Protein AF-A0A2M7X756-F1 (afdb_monomer_lite)

Radius of gyration: 15.38 Å; chains: 1; bounding box: 40×16×42 Å

Secondary structure (DSSP, 8-state):
---HHHHHHHHHHHHHHHHHHT-SBHHHHHHHHHHHHHHHHHHHHTT-SHHHHHHHHHHHHHHHHHHHHHHHHHHHHHHHHS--B-----TTSHHHHHHHHHHHH-

Foldseek 3Di:
DQDPQLVVLVVQLVVLVVQLVVDFFLVSNLVSLLSNQVSVLSNLCRPPDPVSVVVSVVSSVLLVVLSVLLVQLQVVCCVVPVGGGDDDDDPPDPSSVSNVSSVVSD

Structure (mmCIF, N/CA/C/O backbone):
data_AF-A0A2M7X756-F1
#
_entry.id   AF-A0A2M7X756-F1
#
loop_
_atom_site.group_PDB
_atom_site.id
_atom_site.type_symbol
_atom_site.label_atom_id
_atom_site.label_alt_id
_atom_site.label_comp_id
_atom_site.label_asym_id
_atom_site.label_entity_id
_atom_site.label_seq_id
_atom_site.pdbx_PDB_ins_code
_atom_site.Cartn_x
_atom_site.Cartn_y
_atom_site.Cartn_z
_atom_site.occupancy
_atom_site.B_iso_or_equiv
_atom_site.auth_seq_id
_atom_site.auth_comp_id
_atom_site.auth_asym_id
_atom_site.auth_atom_id
_atom_site.pdbx_PDB_model_num
ATOM 1 N N . GLN A 1 1 ? 20.955 -4.416 -17.915 1.00 62.94 1 GLN A N 1
ATOM 2 C CA . GLN A 1 1 ? 21.429 -4.096 -16.550 1.00 62.94 1 GLN A CA 1
ATOM 3 C C . GLN A 1 1 ? 20.399 -3.175 -15.925 1.00 62.94 1 GLN A C 1
ATOM 5 O O . GLN A 1 1 ? 19.953 -2.279 -16.634 1.00 62.94 1 GLN A O 1
ATOM 10 N N . ALA A 1 2 ? 20.000 -3.420 -14.674 1.00 77.81 2 ALA A N 1
ATOM 11 C CA . ALA A 1 2 ? 19.020 -2.578 -13.991 1.00 77.81 2 ALA A CA 1
ATOM 12 C C . ALA A 1 2 ? 19.545 -1.142 -13.847 1.00 77.81 2 ALA A C 1
ATOM 14 O O . ALA A 1 2 ? 20.737 -0.932 -13.592 1.00 77.81 2 ALA A O 1
ATOM 15 N N . SER A 1 3 ? 18.674 -0.154 -14.041 1.00 91.94 3 SER A N 1
ATOM 16 C CA . SER A 1 3 ? 19.069 1.253 -13.895 1.00 91.94 3 SER A CA 1
ATOM 17 C C . SER A 1 3 ? 19.251 1.627 -12.417 1.00 91.94 3 SER A C 1
ATOM 19 O O . SER A 1 3 ? 18.682 0.994 -11.530 1.00 91.94 3 SER A O 1
ATOM 21 N N . ARG A 1 4 ? 20.013 2.691 -12.117 1.00 94.00 4 ARG A N 1
ATOM 22 C CA . ARG A 1 4 ? 20.136 3.190 -10.728 1.00 94.00 4 ARG A CA 1
ATOM 23 C C . ARG A 1 4 ? 18.774 3.550 -10.130 1.00 94.00 4 ARG A C 1
ATOM 25 O O . ARG A 1 4 ? 18.540 3.286 -8.961 1.00 94.00 4 ARG A O 1
ATOM 32 N N . PHE A 1 5 ? 17.887 4.115 -10.950 1.00 94.12 5 PHE A N 1
ATOM 33 C CA . PHE A 1 5 ? 16.526 4.458 -10.553 1.00 94.12 5 PHE A CA 1
ATOM 34 C C . PHE A 1 5 ? 15.707 3.214 -10.187 1.00 94.12 5 PHE A C 1
ATOM 36 O O . PHE A 1 5 ? 15.105 3.172 -9.120 1.00 94.12 5 PHE A O 1
ATOM 43 N N . GLU A 1 6 ? 15.748 2.187 -11.039 1.00 95.94 6 GLU A N 1
ATOM 44 C CA . GLU A 1 6 ? 15.090 0.897 -10.800 1.00 95.94 6 GLU A CA 1
ATOM 45 C C . GLU A 1 6 ? 15.572 0.256 -9.497 1.00 95.94 6 GLU A C 1
ATOM 47 O O . GLU A 1 6 ? 14.760 -0.180 -8.687 1.00 95.94 6 GLU A O 1
ATOM 52 N N . LEU A 1 7 ? 16.886 0.265 -9.254 1.00 97.19 7 LEU A N 1
ATOM 53 C CA . LEU A 1 7 ? 17.469 -0.310 -8.045 1.00 97.19 7 LEU A CA 1
ATOM 54 C C . LEU A 1 7 ? 17.071 0.470 -6.781 1.00 97.19 7 LEU A C 1
ATOM 56 O O . LEU A 1 7 ? 16.722 -0.136 -5.771 1.00 97.19 7 LEU A O 1
ATOM 60 N N . SER A 1 8 ? 17.084 1.807 -6.829 1.00 97.62 8 SER A N 1
ATOM 61 C CA . SER A 1 8 ? 16.612 2.641 -5.716 1.00 97.62 8 SER A CA 1
ATOM 62 C C . SER A 1 8 ? 15.129 2.411 -5.417 1.00 97.62 8 SER A C 1
ATOM 64 O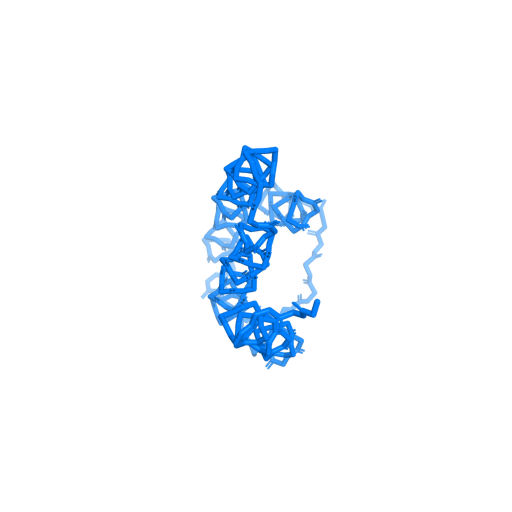 O . SER A 1 8 ? 14.767 2.272 -4.250 1.00 97.62 8 SER A O 1
ATOM 66 N N . ALA A 1 9 ? 14.283 2.319 -6.449 1.00 97.75 9 ALA A N 1
ATOM 67 C CA . ALA A 1 9 ? 12.865 2.008 -6.290 1.00 97.75 9 ALA A CA 1
ATOM 68 C C . ALA A 1 9 ? 12.657 0.596 -5.719 1.00 97.75 9 ALA A C 1
ATOM 70 O O . ALA A 1 9 ? 11.848 0.422 -4.815 1.00 97.75 9 ALA A O 1
ATOM 71 N N . ALA A 1 10 ? 13.433 -0.395 -6.165 1.00 98.06 10 ALA A N 1
ATOM 72 C CA . ALA A 1 10 ? 13.362 -1.759 -5.646 1.00 98.06 10 ALA A CA 1
ATOM 73 C C . ALA A 1 10 ? 13.751 -1.848 -4.160 1.00 98.06 10 ALA A C 1
ATOM 75 O O . ALA A 1 10 ? 13.087 -2.546 -3.393 1.00 98.06 10 ALA A O 1
ATOM 76 N N . TYR A 1 11 ? 14.782 -1.117 -3.722 1.00 98.38 11 TYR A N 1
ATOM 77 C CA . TYR A 1 11 ? 15.130 -1.054 -2.299 1.00 98.38 11 TYR A CA 1
ATOM 78 C C . TYR A 1 11 ? 14.060 -0.353 -1.466 1.00 98.38 11 TYR A C 1
ATOM 80 O O . TYR A 1 11 ? 13.752 -0.816 -0.371 1.00 98.38 11 TYR A O 1
ATOM 88 N N . ALA A 1 12 ? 13.474 0.731 -1.979 1.00 98.56 12 ALA A N 1
ATOM 89 C CA . ALA A 1 12 ? 12.387 1.421 -1.297 1.00 98.56 12 ALA A CA 1
ATOM 90 C C . ALA A 1 12 ? 11.135 0.532 -1.189 1.00 98.56 12 ALA A C 1
ATOM 92 O O . ALA A 1 12 ? 10.571 0.417 -0.106 1.00 98.56 12 ALA A O 1
ATOM 93 N N . TYR A 1 13 ? 10.780 -0.188 -2.259 1.00 98.38 13 TYR A N 1
ATOM 94 C CA . TYR A 1 13 ? 9.733 -1.214 -2.255 1.00 98.38 13 TYR A CA 1
ATOM 95 C C . TYR A 1 13 ? 9.977 -2.270 -1.169 1.00 98.38 13 TYR A C 1
ATOM 97 O O . TYR A 1 13 ? 9.098 -2.527 -0.349 1.00 98.38 13 TYR A O 1
ATOM 105 N N . ALA A 1 14 ? 11.184 -2.845 -1.120 1.00 98.50 14 ALA A N 1
ATOM 106 C CA . ALA A 1 14 ? 11.533 -3.858 -0.128 1.00 98.50 14 ALA A CA 1
ATOM 107 C C . ALA A 1 14 ? 11.489 -3.310 1.308 1.00 98.50 14 ALA A C 1
ATOM 109 O O . ALA A 1 14 ? 10.973 -3.975 2.204 1.00 98.50 14 ALA A O 1
ATOM 110 N N . ALA A 1 15 ? 11.989 -2.092 1.532 1.00 98.56 15 ALA A N 1
ATOM 111 C CA . ALA A 1 15 ? 11.934 -1.440 2.837 1.00 98.56 15 ALA A CA 1
ATOM 112 C C . ALA A 1 15 ? 10.486 -1.195 3.289 1.00 98.56 15 ALA A C 1
ATOM 114 O O . ALA A 1 15 ? 10.152 -1.474 4.438 1.00 98.56 15 ALA A O 1
ATOM 115 N N . SER A 1 16 ? 9.618 -0.734 2.384 1.00 98.38 16 SER A N 1
ATOM 116 C CA . SER A 1 16 ? 8.191 -0.552 2.655 1.00 98.38 16 SER A CA 1
ATOM 117 C C . SER A 1 16 ? 7.492 -1.876 2.958 1.00 98.38 16 SER A C 1
ATOM 119 O O . SER A 1 16 ? 6.753 -1.947 3.934 1.00 98.38 16 SER A O 1
ATOM 121 N N . ALA A 1 17 ? 7.780 -2.942 2.207 1.00 98.19 17 ALA A N 1
ATOM 122 C CA . ALA A 1 17 ? 7.230 -4.272 2.469 1.00 98.19 17 ALA A CA 1
ATOM 123 C C . ALA A 1 17 ? 7.624 -4.797 3.860 1.00 98.19 17 ALA A C 1
ATOM 125 O O . ALA A 1 17 ? 6.788 -5.310 4.600 1.00 98.19 17 ALA A O 1
ATOM 126 N N . VAL A 1 18 ? 8.889 -4.616 4.256 1.00 98.50 18 VAL A N 1
ATOM 127 C CA . VAL A 1 18 ? 9.339 -4.950 5.614 1.00 98.50 18 VAL A CA 1
ATOM 128 C C . VAL A 1 18 ? 8.609 -4.091 6.649 1.00 98.50 18 VAL A C 1
ATOM 130 O O . VAL A 1 18 ? 8.139 -4.623 7.650 1.00 98.50 18 VAL A O 1
ATOM 133 N N . ALA A 1 19 ? 8.459 -2.788 6.411 1.00 98.44 19 ALA A N 1
ATOM 134 C CA . ALA A 1 19 ? 7.765 -1.891 7.329 1.00 98.44 19 ALA A CA 1
ATOM 135 C C . ALA A 1 19 ? 6.276 -2.250 7.512 1.00 98.44 19 ALA A C 1
ATOM 137 O O . ALA A 1 19 ? 5.783 -2.168 8.633 1.00 98.44 19 ALA A O 1
ATOM 138 N N . VAL A 1 20 ? 5.588 -2.731 6.465 1.00 98.12 20 VAL A N 1
ATOM 139 C CA . VAL A 1 20 ? 4.225 -3.292 6.569 1.00 98.12 20 VAL A CA 1
ATOM 140 C C . VAL A 1 20 ? 4.183 -4.453 7.569 1.00 98.12 20 VAL A C 1
ATOM 142 O O . VAL A 1 20 ? 3.317 -4.472 8.440 1.00 98.12 20 VAL A O 1
ATOM 145 N N . CYS A 1 21 ? 5.135 -5.391 7.501 1.00 97.12 21 CYS A N 1
ATOM 146 C CA . CYS A 1 21 ? 5.191 -6.544 8.410 1.00 97.12 21 CYS A CA 1
ATOM 147 C C . CYS A 1 21 ? 5.397 -6.159 9.884 1.00 97.12 21 CYS A C 1
ATOM 149 O O . CYS A 1 21 ? 5.021 -6.922 10.772 1.00 97.12 21 CYS A O 1
ATOM 151 N N . PHE A 1 22 ? 6.013 -5.003 10.139 1.00 97.50 22 PHE A N 1
ATOM 152 C CA . PHE A 1 22 ? 6.284 -4.485 11.482 1.00 97.50 22 PHE A CA 1
ATOM 153 C C . PHE A 1 22 ? 5.358 -3.330 11.885 1.00 97.50 22 PHE A C 1
ATOM 155 O O . PHE A 1 22 ? 5.585 -2.703 12.921 1.00 97.50 22 PHE A O 1
ATOM 162 N N . ALA A 1 23 ? 4.327 -3.026 11.093 1.00 98.00 23 ALA A N 1
ATOM 163 C CA . ALA A 1 23 ? 3.374 -1.984 11.433 1.00 98.00 23 ALA A CA 1
ATOM 164 C C . ALA A 1 23 ? 2.656 -2.325 12.750 1.00 98.00 23 ALA A C 1
ATOM 166 O O . ALA A 1 23 ? 2.150 -3.431 12.923 1.00 98.00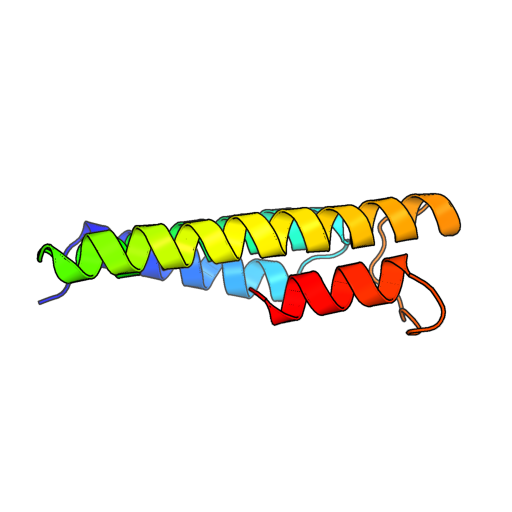 23 ALA A O 1
ATOM 167 N N . GLY A 1 24 ? 2.624 -1.372 13.685 1.00 96.19 24 GLY A N 1
ATOM 168 C CA . GLY A 1 24 ? 1.961 -1.545 14.985 1.00 96.19 24 GLY A CA 1
ATOM 169 C C . GLY A 1 24 ? 0.459 -1.245 14.963 1.00 96.19 24 GLY A C 1
ATOM 170 O O . GLY A 1 24 ? -0.270 -1.651 15.863 1.00 96.19 24 GLY A O 1
ATOM 171 N N . ASP A 1 25 ? -0.007 -0.547 13.930 1.00 98.06 25 ASP A N 1
ATOM 172 C CA . ASP A 1 25 ? -1.383 -0.089 13.779 1.00 98.06 25 ASP A CA 1
ATOM 173 C C . ASP A 1 25 ? -1.785 -0.052 12.292 1.00 98.06 25 ASP A C 1
ATOM 175 O O . ASP A 1 25 ? -0.939 -0.067 11.392 1.00 98.06 25 ASP A O 1
ATOM 179 N N . LEU A 1 26 ? -3.093 -0.013 12.034 1.00 98.19 26 LEU A N 1
ATOM 180 C CA . LEU A 1 26 ? -3.682 -0.044 10.696 1.00 98.19 26 LEU A CA 1
ATOM 181 C C . LEU A 1 26 ? -3.307 1.178 9.843 1.00 98.19 26 LEU A C 1
ATOM 183 O O . LEU A 1 26 ? -3.249 1.058 8.621 1.00 98.19 26 LEU A O 1
ATOM 187 N N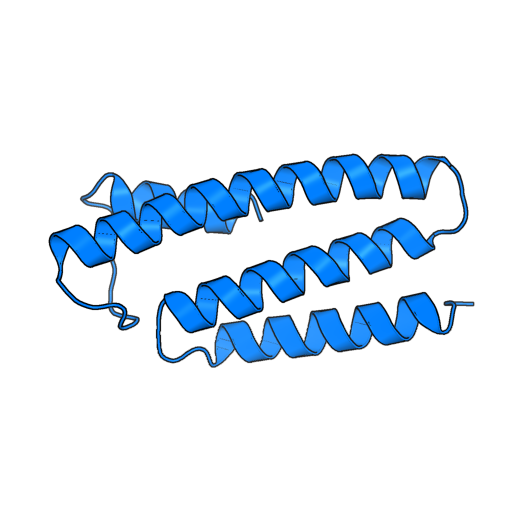 . ILE A 1 27 ? -3.030 2.338 10.449 1.00 98.25 27 ILE A N 1
ATOM 188 C CA . ILE A 1 27 ? -2.632 3.547 9.713 1.00 98.25 27 ILE A CA 1
ATOM 189 C C . ILE A 1 27 ? -1.184 3.422 9.253 1.00 98.25 27 ILE A C 1
ATOM 191 O O . ILE A 1 27 ? -0.897 3.639 8.076 1.00 98.25 27 ILE A O 1
ATOM 195 N N . SER A 1 28 ? -0.282 3.020 10.149 1.00 98.38 28 SER A N 1
ATOM 196 C CA . SER A 1 28 ? 1.108 2.720 9.801 1.00 98.38 28 SER A CA 1
ATOM 197 C C . SER A 1 28 ? 1.180 1.639 8.719 1.00 98.38 28 SER A C 1
ATOM 199 O O . SER A 1 28 ? 1.919 1.795 7.746 1.00 98.38 28 SER A O 1
ATOM 201 N N . LEU A 1 29 ? 0.360 0.586 8.838 1.00 98.50 29 LEU A N 1
ATOM 202 C CA . LEU A 1 29 ? 0.228 -0.461 7.823 1.00 98.50 29 LEU A CA 1
ATOM 203 C C . LEU A 1 29 ? -0.172 0.140 6.478 1.00 98.50 29 LEU A C 1
ATOM 205 O O . LEU A 1 29 ? 0.527 -0.086 5.496 1.00 98.50 29 LEU A O 1
ATOM 209 N N . PHE A 1 30 ? -1.241 0.939 6.439 1.00 98.50 30 PHE A N 1
ATOM 210 C CA . PHE A 1 30 ? -1.723 1.579 5.216 1.00 98.50 30 PHE A CA 1
ATOM 211 C C . PHE A 1 30 ? -0.655 2.445 4.548 1.00 98.50 30 PHE A C 1
ATOM 213 O O . PHE A 1 30 ? -0.418 2.321 3.351 1.00 98.50 30 PHE A O 1
ATOM 220 N N . VAL A 1 31 ? 0.030 3.293 5.317 1.00 98.50 31 VAL A N 1
ATOM 221 C CA . VAL A 1 31 ? 1.062 4.189 4.780 1.00 98.50 31 VAL A CA 1
ATOM 222 C C . VAL A 1 31 ? 2.200 3.396 4.143 1.00 98.50 31 VAL A C 1
ATOM 224 O O . VAL A 1 31 ? 2.601 3.693 3.017 1.00 98.50 31 VAL A O 1
ATOM 227 N N . PHE A 1 32 ? 2.719 2.374 4.827 1.00 98.56 32 PHE A N 1
ATOM 228 C CA . PHE A 1 32 ? 3.781 1.549 4.254 1.00 98.56 32 PHE A CA 1
ATOM 229 C C . PHE A 1 32 ? 3.292 0.699 3.080 1.00 98.56 32 PHE A C 1
ATOM 231 O O . PHE A 1 32 ? 4.062 0.464 2.149 1.00 98.56 32 PHE A O 1
ATOM 238 N N . TRP A 1 33 ? 2.018 0.312 3.071 1.00 98.44 33 TRP A N 1
ATOM 239 C CA . TRP A 1 33 ? 1.398 -0.383 1.949 1.00 98.44 33 TRP A CA 1
ATOM 240 C C . TRP A 1 33 ? 1.338 0.493 0.696 1.00 98.44 33 TRP A C 1
ATOM 242 O O . TRP A 1 33 ? 1.746 0.060 -0.379 1.00 98.44 33 TRP A O 1
ATOM 252 N N . GLU A 1 34 ? 0.909 1.749 0.831 1.00 98.25 34 GLU A N 1
ATOM 253 C CA . GLU A 1 34 ? 0.865 2.706 -0.281 1.00 98.25 34 GLU A CA 1
ATOM 254 C C . GLU A 1 34 ? 2.271 3.047 -0.791 1.00 98.25 34 GLU A C 1
ATOM 256 O O . GLU A 1 34 ? 2.487 3.169 -1.997 1.00 98.25 34 GLU A O 1
ATOM 261 N N . LEU A 1 35 ? 3.263 3.152 0.102 1.00 98.44 35 LEU A N 1
ATOM 262 C CA . LEU A 1 35 ? 4.659 3.320 -0.313 1.00 98.44 35 LEU A CA 1
ATOM 263 C C . LEU A 1 35 ? 5.161 2.102 -1.093 1.00 98.44 35 LEU A C 1
ATOM 265 O O . LEU A 1 35 ? 5.792 2.263 -2.137 1.00 98.44 35 LEU A O 1
ATOM 269 N N . MET A 1 36 ? 4.849 0.893 -0.626 1.00 98.38 36 MET A N 1
ATOM 270 C CA . MET A 1 36 ? 5.170 -0.342 -1.336 1.00 98.38 36 MET A CA 1
ATOM 271 C C . MET A 1 36 ? 4.537 -0.335 -2.739 1.00 98.38 36 MET A C 1
ATOM 273 O O . MET A 1 36 ? 5.258 -0.504 -3.720 1.00 98.38 36 MET A O 1
ATOM 277 N N . ALA A 1 37 ? 3.242 -0.036 -2.855 1.00 98.00 37 ALA A N 1
ATOM 278 C CA . ALA A 1 37 ? 2.524 0.073 -4.129 1.00 98.00 37 ALA A CA 1
ATOM 279 C C . ALA A 1 37 ? 3.105 1.144 -5.077 1.00 98.00 37 ALA A C 1
ATOM 281 O O . ALA A 1 37 ? 3.237 0.940 -6.291 1.00 98.00 37 ALA A O 1
ATOM 282 N N . LEU A 1 38 ? 3.497 2.297 -4.531 1.00 98.06 38 LEU A N 1
ATOM 283 C CA . LEU A 1 38 ? 4.142 3.365 -5.290 1.00 98.06 38 LEU A CA 1
ATOM 284 C C . LEU A 1 38 ? 5.486 2.895 -5.855 1.00 98.06 38 LEU A C 1
ATOM 286 O O . LEU A 1 38 ? 5.751 3.046 -7.050 1.00 98.06 38 LEU A O 1
ATOM 290 N N . PHE A 1 39 ? 6.344 2.318 -5.015 1.00 98.25 39 PHE A N 1
ATOM 291 C CA . PHE A 1 39 ? 7.685 1.927 -5.432 1.00 98.25 39 PHE A CA 1
ATOM 292 C C . PHE A 1 39 ? 7.687 0.710 -6.360 1.00 98.25 39 PHE A C 1
ATOM 294 O O . PHE A 1 39 ? 8.470 0.704 -7.311 1.00 98.25 39 PHE A O 1
ATOM 301 N N . SER A 1 40 ? 6.780 -0.260 -6.189 1.00 97.44 40 SER A N 1
ATOM 302 C CA . SER A 1 40 ? 6.600 -1.334 -7.177 1.00 97.44 40 SER A CA 1
ATOM 303 C C . SER A 1 40 ? 6.164 -0.773 -8.532 1.00 97.44 40 SER A C 1
ATOM 305 O O . SER A 1 40 ? 6.704 -1.168 -9.567 1.00 97.44 40 SER A O 1
ATOM 307 N N . THR A 1 41 ? 5.274 0.225 -8.545 1.00 97.38 41 THR A N 1
ATOM 308 C CA . THR A 1 41 ? 4.860 0.907 -9.781 1.00 97.38 41 THR A CA 1
ATOM 309 C C . THR A 1 41 ? 6.042 1.588 -10.476 1.00 97.38 41 THR A C 1
ATOM 311 O O . THR A 1 41 ? 6.181 1.497 -11.699 1.00 97.38 41 THR A O 1
ATOM 314 N N . LEU A 1 42 ? 6.937 2.228 -9.714 1.00 96.75 42 LEU A N 1
ATOM 315 C CA . LEU A 1 42 ? 8.151 2.848 -10.256 1.00 96.75 42 LEU A CA 1
ATOM 316 C C . LEU A 1 42 ? 9.154 1.821 -10.799 1.00 96.75 42 LEU A C 1
ATOM 318 O O . LEU A 1 42 ? 9.780 2.086 -11.827 1.00 96.75 42 LEU A O 1
ATOM 322 N N . VAL A 1 43 ? 9.273 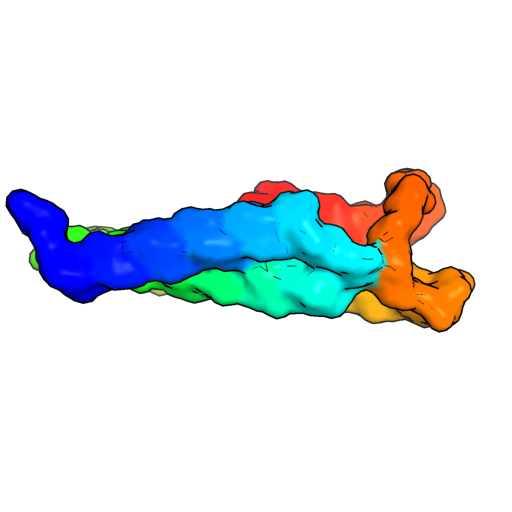0.649 -10.166 1.00 97.06 43 VAL A N 1
ATOM 323 C CA . VAL A 1 43 ? 10.073 -0.471 -10.692 1.00 97.06 43 VAL A CA 1
ATOM 324 C C . VAL A 1 43 ? 9.525 -0.916 -12.049 1.00 97.06 43 VAL A C 1
ATOM 326 O O . VAL A 1 43 ? 10.285 -0.991 -13.014 1.00 97.06 43 VAL A O 1
ATOM 329 N N . VAL A 1 44 ? 8.208 -1.121 -12.176 1.00 96.31 44 VAL A N 1
ATOM 330 C CA . VAL A 1 44 ? 7.583 -1.484 -13.464 1.00 96.31 44 VAL A CA 1
ATOM 331 C C . VAL A 1 44 ? 7.816 -0.392 -14.514 1.00 96.31 44 VAL A C 1
ATOM 333 O O . VAL A 1 44 ? 8.160 -0.687 -15.660 1.00 96.31 44 VAL A O 1
ATOM 336 N N . ALA A 1 45 ? 7.691 0.883 -14.133 1.00 95.25 45 ALA A N 1
ATOM 337 C CA . ALA A 1 45 ? 7.898 2.014 -15.037 1.00 95.25 45 ALA A CA 1
ATOM 338 C C . ALA A 1 45 ? 9.347 2.128 -15.553 1.00 95.25 45 ALA A C 1
ATOM 340 O O . ALA A 1 45 ? 9.573 2.707 -16.622 1.00 95.25 45 ALA A O 1
ATOM 341 N N . ALA A 1 46 ? 10.321 1.564 -14.832 1.00 95.25 46 ALA A N 1
ATOM 342 C CA . ALA A 1 46 ? 11.738 1.642 -15.170 1.00 95.25 46 ALA A CA 1
ATOM 343 C C . ALA A 1 46 ? 12.155 0.762 -16.365 1.00 95.25 46 ALA A C 1
ATOM 345 O O . ALA A 1 46 ? 13.255 0.949 -16.883 1.00 95.25 46 ALA A O 1
ATOM 346 N N . GLY A 1 47 ? 11.281 -0.120 -16.874 1.00 88.94 47 GLY A N 1
ATOM 347 C CA . GLY A 1 47 ? 11.571 -1.047 -17.984 1.00 88.94 47 GLY A CA 1
ATOM 348 C C . GLY A 1 47 ? 11.984 -0.411 -19.329 1.00 88.94 47 GLY A C 1
ATOM 349 O O . GLY A 1 47 ? 12.313 -1.118 -20.270 1.00 88.94 47 GLY A O 1
ATOM 350 N N . ASN A 1 48 ? 12.006 0.920 -19.448 1.00 82.50 48 ASN A N 1
ATOM 351 C CA . ASN A 1 48 ? 12.528 1.690 -20.590 1.00 82.50 48 ASN A CA 1
ATOM 352 C C . ASN A 1 48 ? 11.970 1.323 -21.987 1.00 82.50 48 ASN A C 1
ATOM 354 O O . ASN A 1 48 ? 12.608 1.577 -23.007 1.00 82.50 48 ASN A O 1
ATOM 358 N N . HIS A 1 49 ? 10.752 0.778 -22.053 1.00 90.62 49 HIS A N 1
ATOM 359 C CA . HIS A 1 49 ? 10.006 0.568 -23.296 1.00 90.62 49 HIS A CA 1
ATOM 360 C C . HIS A 1 49 ? 8.531 0.987 -23.142 1.00 90.62 49 HIS A C 1
ATOM 362 O O . HIS A 1 49 ? 7.994 0.960 -22.030 1.00 90.62 49 HIS A O 1
ATOM 368 N N . PRO A 1 50 ? 7.828 1.363 -24.231 1.00 91.12 50 PRO A N 1
ATOM 369 C CA . PRO A 1 50 ? 6.455 1.879 -24.154 1.00 91.12 50 PRO A CA 1
ATOM 370 C C . PRO A 1 50 ? 5.476 0.945 -23.431 1.00 91.12 50 PRO A C 1
ATOM 372 O O . PRO A 1 50 ? 4.644 1.406 -22.652 1.00 91.12 50 PRO A O 1
ATOM 375 N N . ALA A 1 51 ? 5.621 -0.370 -23.625 1.00 94.62 51 ALA A N 1
ATOM 376 C CA . ALA A 1 51 ? 4.791 -1.367 -22.953 1.00 94.62 51 ALA A CA 1
ATOM 377 C C . ALA A 1 51 ? 4.962 -1.364 -21.419 1.00 94.62 51 ALA A C 1
ATOM 379 O O . ALA A 1 51 ? 3.977 -1.538 -20.709 1.00 94.62 51 ALA A O 1
ATOM 380 N N . ALA A 1 52 ? 6.171 -1.099 -20.900 1.00 92.94 52 ALA A N 1
ATOM 381 C CA . ALA A 1 52 ? 6.424 -1.023 -19.458 1.00 92.94 52 ALA A CA 1
ATOM 382 C C . ALA A 1 52 ? 5.709 0.180 -18.841 1.00 92.94 52 ALA A C 1
ATOM 384 O O . ALA A 1 52 ? 5.071 0.060 -17.802 1.00 92.94 52 ALA A O 1
ATOM 385 N N . ARG A 1 53 ? 5.731 1.331 -19.523 1.00 92.00 53 ARG A N 1
ATOM 386 C CA . ARG A 1 53 ? 5.024 2.534 -19.059 1.00 92.00 53 ARG A CA 1
ATOM 387 C C . ARG A 1 53 ? 3.511 2.326 -19.016 1.00 92.00 53 ARG A C 1
ATOM 389 O O . ARG A 1 53 ? 2.869 2.717 -18.050 1.00 92.00 53 ARG A O 1
ATOM 396 N N . GLN A 1 54 ? 2.941 1.679 -20.033 1.00 95.25 54 GLN A N 1
ATOM 397 C CA . GLN A 1 54 ? 1.510 1.353 -20.047 1.00 95.25 54 GLN A CA 1
ATOM 398 C C . GLN A 1 54 ? 1.137 0.342 -18.956 1.00 95.25 54 GLN A C 1
ATOM 400 O O . GLN A 1 54 ? 0.100 0.495 -18.312 1.00 95.25 54 GLN A O 1
ATOM 405 N N . ALA A 1 55 ? 1.983 -0.669 -18.733 1.00 96.88 55 ALA A N 1
ATOM 406 C CA . ALA A 1 55 ? 1.805 -1.623 -17.646 1.00 96.88 55 ALA A CA 1
ATOM 407 C C . ALA A 1 55 ? 1.857 -0.925 -16.280 1.00 96.88 55 ALA A C 1
ATOM 409 O O . ALA A 1 55 ? 0.957 -1.138 -15.476 1.00 96.88 55 ALA A O 1
ATOM 410 N N . ALA A 1 56 ? 2.825 -0.029 -16.059 1.00 96.69 56 ALA A N 1
ATOM 411 C CA . ALA A 1 56 ? 2.955 0.736 -14.821 1.00 96.69 56 ALA A CA 1
ATOM 412 C C . ALA A 1 56 ? 1.723 1.602 -14.532 1.00 96.69 56 ALA A C 1
ATOM 414 O O . ALA A 1 56 ? 1.262 1.638 -13.400 1.00 96.69 56 ALA A O 1
ATOM 415 N N . VAL A 1 57 ? 1.137 2.252 -15.546 1.00 96.56 57 VAL A N 1
ATOM 416 C CA . VAL A 1 57 ? -0.103 3.028 -15.357 1.00 96.56 57 VAL A CA 1
ATOM 417 C C . VAL A 1 57 ? -1.258 2.126 -14.921 1.00 96.56 57 VAL A C 1
ATOM 419 O O . VAL A 1 57 ? -1.943 2.443 -13.955 1.00 96.56 57 VAL A O 1
ATOM 422 N N . ARG A 1 58 ? -1.477 0.991 -15.597 1.00 96.94 58 ARG A N 1
ATOM 423 C CA . ARG A 1 58 ? -2.555 0.049 -15.234 1.00 96.94 58 ARG A CA 1
ATOM 424 C C . ARG A 1 58 ? -2.354 -0.515 -13.831 1.00 96.94 58 ARG A C 1
ATOM 426 O O . ARG A 1 58 ? -3.299 -0.580 -13.055 1.00 96.94 58 AR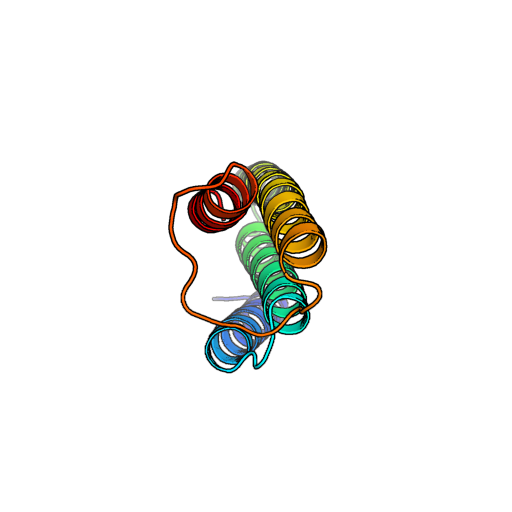G A O 1
ATOM 433 N N . TYR A 1 59 ? -1.118 -0.887 -13.531 1.00 97.38 59 TYR A N 1
ATOM 434 C CA . TYR A 1 59 ? -0.705 -1.419 -12.245 1.00 97.38 59 TYR A CA 1
ATOM 435 C C . TYR A 1 59 ? -0.914 -0.394 -11.121 1.00 97.38 59 TYR A C 1
ATOM 437 O O . TYR A 1 59 ? -1.611 -0.686 -10.155 1.00 97.38 59 TYR A O 1
ATOM 445 N N . GLY A 1 60 ? -0.438 0.841 -11.298 1.00 97.69 60 GLY A N 1
ATOM 446 C CA . GLY A 1 60 ? -0.634 1.923 -10.332 1.00 97.69 60 GLY A CA 1
ATOM 447 C C . GLY A 1 60 ? -2.105 2.300 -10.128 1.00 97.69 60 GLY A C 1
ATOM 448 O O . GLY A 1 60 ? -2.510 2.592 -9.009 1.00 97.69 60 GLY A O 1
ATOM 449 N N . VAL A 1 61 ? -2.934 2.247 -11.178 1.00 98.00 61 VAL A N 1
ATOM 450 C CA . VAL A 1 61 ? -4.385 2.483 -11.058 1.00 98.00 61 VAL A CA 1
ATOM 451 C C . VAL A 1 61 ? -5.069 1.390 -10.233 1.00 98.00 61 VAL A C 1
ATOM 453 O O . VAL A 1 61 ? -5.917 1.717 -9.405 1.00 98.00 61 VAL A O 1
ATOM 456 N N . LEU A 1 62 ? -4.712 0.113 -10.426 1.00 98.06 62 LEU A N 1
ATOM 457 C CA . LEU A 1 62 ? -5.269 -0.971 -9.609 1.00 98.06 62 LEU A CA 1
ATOM 458 C C . LEU A 1 62 ? -4.837 -0.865 -8.149 1.00 98.06 62 LEU A C 1
ATOM 460 O O . LEU A 1 62 ? -5.679 -1.029 -7.271 1.00 98.06 62 LEU A O 1
ATOM 464 N N . HIS A 1 63 ? -3.578 -0.511 -7.898 1.00 98.06 63 HIS A N 1
ATOM 465 C CA . HIS A 1 63 ? -3.101 -0.240 -6.548 1.00 98.06 63 HIS A CA 1
ATOM 466 C C . HIS A 1 63 ? -3.847 0.917 -5.892 1.00 98.06 63 HIS A C 1
ATOM 468 O O . HIS A 1 63 ? -4.347 0.765 -4.788 1.00 98.06 63 HIS A O 1
ATOM 474 N N . LEU A 1 64 ? -4.014 2.048 -6.584 1.00 97.31 64 LEU A N 1
ATOM 475 C CA . LEU A 1 64 ? -4.762 3.183 -6.040 1.00 97.31 64 LEU A CA 1
ATOM 476 C C . LEU A 1 64 ? -6.213 2.799 -5.717 1.00 97.31 64 LEU A C 1
ATOM 478 O O . LEU A 1 64 ? -6.752 3.200 -4.687 1.00 97.31 64 LEU A O 1
ATOM 482 N N . PHE A 1 65 ? -6.849 2.004 -6.581 1.00 98.38 65 PHE A N 1
ATOM 483 C CA . PHE A 1 65 ? -8.185 1.481 -6.316 1.00 98.38 65 PHE A CA 1
ATOM 484 C C . PHE A 1 65 ? -8.204 0.569 -5.081 1.00 98.38 65 PHE A C 1
ATOM 486 O O . PHE A 1 65 ? -9.024 0.776 -4.184 1.00 98.38 65 PHE A O 1
ATOM 493 N N . GLY A 1 66 ? -7.284 -0.395 -5.000 1.00 98.38 66 GLY A N 1
ATOM 494 C CA . GLY A 1 66 ? -7.135 -1.270 -3.840 1.00 98.38 66 GLY A CA 1
ATOM 495 C C . GLY A 1 66 ? -6.854 -0.488 -2.556 1.00 98.38 66 GLY A C 1
ATOM 496 O O . GLY A 1 66 ? -7.454 -0.777 -1.526 1.00 98.38 66 GLY A O 1
ATOM 497 N N . GLY A 1 67 ? -6.014 0.546 -2.623 1.00 98.38 67 GLY A N 1
ATOM 498 C CA . GLY A 1 67 ? -5.692 1.462 -1.531 1.00 98.38 67 GLY A CA 1
ATOM 499 C C . GLY A 1 67 ? -6.913 2.222 -1.019 1.00 98.38 67 GLY A C 1
ATOM 500 O O . GLY A 1 67 ? -7.184 2.237 0.180 1.00 98.38 67 GLY A O 1
ATOM 501 N N . VAL A 1 68 ? -7.741 2.771 -1.912 1.00 98.56 68 VAL A N 1
ATOM 502 C CA . VAL A 1 68 ? -9.012 3.408 -1.518 1.00 98.56 68 VAL A CA 1
ATOM 503 C C . VAL A 1 68 ? -9.942 2.405 -0.828 1.00 98.56 68 VAL A C 1
ATOM 505 O O . VAL A 1 68 ? -10.503 2.713 0.224 1.00 98.56 68 VAL A O 1
ATOM 508 N N . VAL A 1 69 ? -10.086 1.195 -1.376 1.00 98.75 69 VAL A N 1
ATOM 509 C CA . VAL A 1 69 ? -10.914 0.131 -0.780 1.00 98.75 69 VAL A CA 1
ATOM 510 C C . VAL A 1 69 ? -10.379 -0.284 0.597 1.00 98.75 69 VAL A C 1
ATOM 512 O O . VAL A 1 69 ? -11.152 -0.404 1.550 1.00 98.75 69 VAL A O 1
ATOM 515 N N . MET A 1 70 ? -9.060 -0.423 0.729 1.00 98.62 70 MET A N 1
ATOM 516 C CA . MET A 1 70 ? -8.378 -0.730 1.985 1.00 98.62 70 MET A CA 1
ATOM 517 C C . MET A 1 70 ? -8.619 0.365 3.031 1.00 98.62 70 MET A C 1
ATOM 519 O O . MET A 1 70 ? -9.011 0.055 4.154 1.00 98.62 70 MET A O 1
ATOM 523 N N . MET A 1 71 ? -8.475 1.643 2.657 1.00 98.56 71 MET A N 1
ATOM 524 C CA . MET A 1 71 ? -8.732 2.789 3.538 1.00 98.56 71 MET A CA 1
ATOM 525 C C . MET A 1 71 ? -10.184 2.822 4.025 1.00 98.56 71 MET A C 1
ATOM 527 O O . MET A 1 71 ? -10.430 3.065 5.207 1.00 98.56 71 MET A O 1
ATOM 531 N N . LEU A 1 72 ? -11.155 2.535 3.151 1.00 98.62 72 LEU A N 1
ATOM 532 C CA . LEU A 1 72 ? -12.561 2.420 3.555 1.00 98.62 72 LEU A CA 1
ATOM 533 C C . LEU A 1 72 ? -12.758 1.317 4.604 1.00 98.62 72 LEU A C 1
ATOM 535 O O . LEU A 1 72 ? -13.499 1.515 5.569 1.00 98.62 72 LEU A O 1
ATOM 539 N N . GLY A 1 73 ? -12.068 0.183 4.453 1.00 98.44 73 GLY A N 1
ATOM 540 C CA . GLY A 1 73 ? -12.050 -0.880 5.456 1.00 98.44 73 GLY A CA 1
ATOM 541 C C . GLY A 1 73 ? -11.468 -0.424 6.795 1.00 98.44 73 GLY A C 1
ATOM 542 O O . GLY A 1 73 ? -12.091 -0.631 7.836 1.00 98.44 73 GLY A O 1
ATOM 543 N N . ILE A 1 74 ? -10.322 0.261 6.772 1.00 98.44 74 ILE A N 1
ATOM 544 C CA . ILE A 1 74 ? -9.649 0.777 7.976 1.00 98.44 74 ILE A CA 1
ATOM 545 C C . ILE A 1 74 ? -10.536 1.778 8.716 1.00 98.44 74 ILE A C 1
ATOM 547 O O . ILE A 1 74 ? -10.816 1.589 9.898 1.00 98.44 74 ILE A O 1
ATOM 551 N N . VAL A 1 75 ? -11.036 2.807 8.026 1.00 98.44 75 VAL A N 1
ATOM 552 C CA . VAL A 1 75 ? -11.915 3.821 8.630 1.00 98.44 75 VAL A CA 1
ATOM 553 C C . VAL A 1 75 ? -13.209 3.187 9.144 1.00 98.44 75 VAL A C 1
ATOM 555 O O . VAL A 1 75 ? -13.695 3.561 1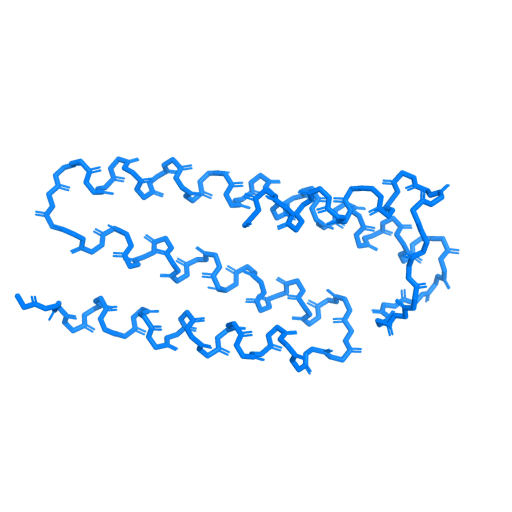0.210 1.00 98.44 75 VAL A O 1
ATOM 558 N N . GLY A 1 76 ? -13.750 2.189 8.438 1.00 98.12 76 GLY A N 1
ATOM 559 C CA . GLY A 1 76 ? -14.915 1.432 8.893 1.00 98.12 76 GLY A CA 1
ATOM 560 C C . GLY A 1 76 ? -14.661 0.676 10.203 1.00 98.12 76 GLY A C 1
ATOM 561 O O . GLY A 1 76 ? -15.486 0.745 11.114 1.00 98.12 76 GLY A O 1
ATOM 562 N N . ILE A 1 77 ? -13.510 0.010 10.334 1.00 98.00 77 ILE A N 1
ATOM 563 C CA . ILE A 1 77 ? -13.105 -0.678 11.571 1.00 98.00 77 ILE A CA 1
ATOM 564 C C . ILE A 1 77 ? -12.876 0.330 12.699 1.00 98.00 77 ILE A C 1
ATOM 566 O O . ILE A 1 77 ? -13.330 0.106 13.824 1.00 98.00 77 ILE A O 1
ATOM 570 N N . MET A 1 78 ? -12.233 1.464 12.413 1.00 97.75 78 MET A N 1
ATOM 571 C CA . MET A 1 78 ? -12.049 2.540 13.390 1.00 97.75 78 MET A CA 1
ATOM 572 C C . MET A 1 78 ? -13.389 3.090 13.882 1.00 97.75 78 MET A C 1
ATOM 574 O O . MET A 1 78 ? -13.559 3.296 15.079 1.00 97.75 78 MET A O 1
ATOM 578 N N . GLY A 1 79 ? -14.358 3.286 12.985 1.00 97.62 79 GLY A N 1
ATOM 579 C CA . GLY A 1 79 ? -15.696 3.755 13.348 1.00 97.62 79 GLY A CA 1
ATOM 580 C C . GLY A 1 79 ? -16.465 2.772 14.235 1.00 97.62 79 GLY A C 1
ATOM 581 O O . GLY A 1 79 ? -17.234 3.199 15.090 1.00 97.62 79 GLY A O 1
ATOM 582 N N . GLN A 1 80 ? -16.242 1.465 14.067 1.00 96.25 80 GLN A N 1
ATOM 583 C CA . GLN A 1 80 ? -16.892 0.417 14.865 1.00 96.25 80 GLN A CA 1
ATOM 584 C C . GLN A 1 80 ? -16.206 0.176 16.216 1.00 96.25 80 GLN A C 1
ATOM 586 O O . GLN A 1 80 ? -16.876 -0.100 17.207 1.00 96.25 80 GLN A O 1
ATOM 591 N N . THR A 1 81 ? -14.874 0.245 16.256 1.00 95.94 81 THR A N 1
ATOM 592 C CA . THR A 1 81 ? -14.075 -0.188 17.416 1.00 95.94 81 THR A CA 1
ATOM 593 C C . THR A 1 81 ? -13.460 0.958 18.215 1.00 95.94 81 THR A C 1
ATOM 595 O O . THR A 1 81 ? -13.010 0.737 19.339 1.00 95.94 81 THR A O 1
ATOM 598 N N . GLY A 1 82 ? -13.385 2.158 17.638 1.00 96.69 82 GLY A N 1
ATOM 599 C CA . GLY A 1 82 ? -12.729 3.322 18.227 1.00 96.69 82 GLY A CA 1
ATOM 600 C C . GLY A 1 82 ? -11.198 3.247 18.287 1.00 96.69 82 GLY A C 1
ATOM 601 O O . GLY A 1 82 ? -10.598 4.103 18.930 1.00 96.69 82 GLY A O 1
ATOM 602 N N . SER A 1 83 ? -10.545 2.256 17.665 1.00 95.94 83 SER A N 1
ATOM 603 C CA . SER A 1 83 ? -9.076 2.170 17.644 1.00 95.94 83 SER A CA 1
ATOM 604 C C . SER A 1 83 ? -8.523 1.749 16.282 1.00 95.94 83 SER A C 1
ATOM 606 O O . SER A 1 83 ? -9.225 1.193 15.439 1.00 95.94 83 SER A O 1
ATOM 608 N N . VAL A 1 84 ? -7.248 2.077 16.078 1.00 96.88 84 VAL A N 1
ATOM 609 C CA . VAL A 1 84 ? -6.447 1.746 14.892 1.00 96.88 84 VAL A CA 1
ATOM 610 C C . VAL A 1 84 ? -5.563 0.521 15.108 1.00 96.88 84 VAL A C 1
ATOM 612 O O . VAL A 1 84 ? -4.841 0.130 14.200 1.00 96.88 84 VAL A O 1
ATOM 615 N N . ASP A 1 85 ? -5.585 -0.080 16.295 1.00 97.12 85 ASP A N 1
ATOM 616 C CA . ASP A 1 85 ? -4.664 -1.159 16.641 1.00 97.12 85 ASP A CA 1
ATOM 617 C C . ASP A 1 85 ? -4.925 -2.397 15.783 1.00 97.12 85 ASP A C 1
ATOM 619 O O . ASP A 1 85 ? -6.078 -2.805 15.576 1.00 97.12 85 ASP A O 1
ATOM 623 N N . ILE A 1 86 ? -3.843 -3.040 15.344 1.00 94.62 86 ILE A N 1
ATOM 624 C CA . ILE A 1 86 ? -3.936 -4.341 14.690 1.00 94.62 86 ILE A CA 1
ATOM 625 C C . ILE A 1 86 ? -4.342 -5.372 15.741 1.00 94.62 86 ILE A C 1
ATOM 627 O O . ILE A 1 86 ? -3.626 -5.657 16.699 1.00 94.62 86 ILE A O 1
ATOM 631 N N . ARG A 1 87 ? -5.520 -5.950 15.535 1.00 94.00 87 ARG A N 1
ATOM 632 C CA . ARG A 1 87 ? -6.112 -6.992 16.373 1.00 94.00 87 ARG A CA 1
ATOM 633 C C . ARG A 1 87 ? -6.680 -8.090 15.483 1.00 94.00 87 ARG A C 1
ATOM 635 O O . ARG A 1 87 ? -6.703 -7.955 14.262 1.00 94.00 87 ARG A O 1
ATOM 642 N N . ALA A 1 88 ? -7.175 -9.167 16.084 1.00 95.06 88 ALA A N 1
ATOM 643 C CA . ALA A 1 88 ? -7.946 -10.149 15.332 1.00 95.06 88 ALA A CA 1
ATOM 644 C C . ALA A 1 88 ? -9.189 -9.472 14.721 1.00 95.06 88 ALA A C 1
ATOM 646 O O . ALA A 1 88 ? -10.023 -8.933 15.449 1.00 95.06 88 ALA A O 1
ATOM 647 N N . ILE A 1 89 ? -9.287 -9.484 13.391 1.00 95.25 89 ILE A N 1
ATOM 648 C CA . ILE A 1 89 ? -10.411 -8.929 12.630 1.00 95.25 89 ILE A CA 1
ATOM 649 C C . ILE A 1 89 ? -11.218 -10.109 12.086 1.00 95.25 89 ILE A C 1
ATOM 651 O O . ILE A 1 89 ? -10.739 -10.852 11.229 1.00 95.25 89 ILE A O 1
ATOM 655 N N . ALA A 1 90 ? -12.429 -10.302 12.606 1.00 96.00 90 ALA A N 1
ATOM 656 C CA . ALA A 1 90 ? -13.366 -11.280 12.066 1.00 96.00 90 ALA A CA 1
ATOM 657 C C . ALA A 1 90 ? -14.010 -10.742 10.777 1.00 96.00 90 ALA A C 1
ATOM 659 O O . ALA A 1 90 ? -14.238 -9.543 10.634 1.00 96.00 90 ALA A O 1
ATOM 660 N N . LEU A 1 91 ? -14.319 -11.628 9.826 1.00 97.06 91 LEU A N 1
ATOM 661 C CA . LEU A 1 91 ? -14.982 -11.274 8.562 1.00 97.06 91 LEU A CA 1
ATOM 662 C C . LEU A 1 91 ? -16.514 -11.211 8.715 1.00 97.06 91 LEU A C 1
ATOM 664 O O . LEU A 1 91 ? -17.262 -11.790 7.927 1.00 97.06 91 LEU A O 1
ATOM 668 N N . ASP A 1 92 ? -16.978 -10.524 9.756 1.00 96.62 92 ASP A N 1
ATOM 669 C CA . ASP A 1 92 ? -18.388 -10.386 10.142 1.00 96.62 92 ASP A CA 1
ATOM 670 C C . ASP A 1 92 ? -18.980 -9.000 9.827 1.00 96.62 92 ASP A C 1
ATOM 672 O O . ASP A 1 92 ? -20.180 -8.779 9.990 1.00 96.62 92 ASP A O 1
ATOM 676 N N . SER A 1 93 ? -18.163 -8.074 9.318 1.00 97.06 93 SER A N 1
ATOM 677 C CA . SER A 1 93 ? -18.578 -6.725 8.939 1.00 97.06 93 SER A CA 1
ATOM 678 C C . SER A 1 93 ? -18.144 -6.362 7.519 1.00 97.06 93 SER A C 1
ATOM 680 O O . SER A 1 93 ? -17.139 -6.848 6.998 1.00 97.06 93 SER A O 1
ATOM 682 N N . VAL A 1 94 ? -18.882 -5.442 6.888 1.00 98.25 94 VAL A N 1
ATOM 683 C CA . VAL A 1 94 ? -18.519 -4.892 5.568 1.00 98.25 94 VAL A CA 1
ATOM 684 C C . VAL A 1 94 ? -17.137 -4.233 5.611 1.00 98.25 94 VAL A C 1
ATOM 686 O O . VAL A 1 94 ? -16.373 -4.362 4.663 1.00 98.25 94 VAL A O 1
ATOM 689 N N . ALA A 1 95 ? -16.784 -3.580 6.721 1.00 98.06 95 ALA A N 1
ATOM 690 C CA . ALA A 1 95 ? -15.480 -2.945 6.891 1.00 98.06 95 ALA A CA 1
ATOM 691 C C . ALA A 1 95 ? -14.329 -3.965 6.860 1.00 98.06 95 ALA A C 1
ATOM 693 O O . ALA A 1 95 ? -13.332 -3.738 6.177 1.00 98.06 95 ALA A O 1
ATOM 694 N N . ALA A 1 96 ? -14.492 -5.115 7.523 1.00 97.94 96 ALA A N 1
ATOM 695 C CA . ALA A 1 96 ? -13.510 -6.196 7.488 1.00 97.94 96 ALA A CA 1
ATOM 696 C C . ALA A 1 96 ? -13.343 -6.777 6.073 1.00 97.94 96 ALA A C 1
ATOM 698 O O . ALA A 1 96 ? -12.219 -6.982 5.613 1.00 97.94 96 ALA A O 1
ATOM 699 N N . TRP A 1 97 ? -14.449 -6.971 5.347 1.00 98.56 97 TRP A N 1
ATOM 700 C CA . TRP A 1 97 ? -14.409 -7.416 3.952 1.00 98.56 97 TRP A CA 1
ATOM 701 C C . TRP A 1 97 ? -13.764 -6.393 3.015 1.00 98.56 97 TRP A C 1
ATOM 703 O O . TRP A 1 97 ? -13.009 -6.787 2.128 1.00 98.56 97 TRP A O 1
ATOM 713 N N . LEU A 1 98 ? -14.016 -5.096 3.210 1.00 98.62 98 LEU A N 1
ATOM 714 C CA . LEU A 1 98 ? -13.366 -4.026 2.448 1.00 98.62 98 LEU A CA 1
ATOM 715 C C . LEU A 1 98 ? -11.862 -3.979 2.726 1.00 98.62 98 LEU A C 1
ATOM 717 O O . LEU A 1 98 ? -11.087 -3.919 1.778 1.00 98.62 98 LEU A O 1
ATOM 721 N N . LEU A 1 99 ? -11.440 -4.089 3.990 1.00 98.38 99 LEU A N 1
ATOM 722 C CA . LEU A 1 99 ? -10.020 -4.154 4.341 1.00 98.38 99 LEU A CA 1
ATOM 723 C C . LEU A 1 99 ? -9.339 -5.332 3.629 1.00 98.38 99 LEU A C 1
ATOM 725 O O . LEU A 1 99 ? -8.343 -5.135 2.937 1.00 98.38 99 LEU A O 1
ATOM 729 N N . LEU A 1 100 ? -9.903 -6.539 3.752 1.00 98.19 100 LEU A N 1
ATOM 730 C CA . LEU A 1 100 ? -9.357 -7.737 3.111 1.00 98.19 100 LEU A CA 1
ATOM 731 C C . LEU A 1 100 ? -9.337 -7.608 1.584 1.00 98.19 100 LEU A C 1
ATOM 733 O O . LEU A 1 100 ? -8.345 -7.945 0.949 1.00 98.19 100 LEU A O 1
ATOM 737 N N . THR A 1 101 ? -10.415 -7.107 0.985 1.00 98.56 101 THR A N 1
ATOM 738 C CA . THR A 1 101 ? -10.498 -6.932 -0.471 1.00 98.56 101 THR A CA 1
ATOM 739 C C . THR A 1 101 ? -9.469 -5.919 -0.961 1.00 98.56 101 THR A C 1
ATOM 741 O O . THR A 1 101 ? -8.812 -6.161 -1.968 1.00 98.56 101 THR A O 1
ATOM 744 N N . GLY A 1 102 ? -9.284 -4.817 -0.230 1.00 98.31 102 GLY A N 1
ATOM 745 C CA . GLY A 1 102 ? -8.245 -3.835 -0.515 1.00 98.31 102 GLY A CA 1
ATOM 746 C C . GLY A 1 102 ? -6.852 -4.459 -0.477 1.00 98.31 102 GLY A C 1
ATOM 747 O O . GLY A 1 102 ? -6.081 -4.268 -1.411 1.00 98.31 102 GLY A O 1
ATOM 748 N N . VAL A 1 103 ? -6.564 -5.285 0.532 1.00 97.44 103 VAL A N 1
ATOM 749 C CA . VAL A 1 103 ? -5.314 -6.058 0.615 1.00 97.44 103 VAL A CA 1
ATOM 750 C C . VAL A 1 103 ? -5.142 -7.013 -0.571 1.00 97.44 103 VAL A C 1
ATOM 752 O O . VAL A 1 103 ? -4.053 -7.080 -1.118 1.00 97.44 103 VAL A O 1
ATOM 755 N N . LEU A 1 104 ? -6.192 -7.730 -0.987 1.00 97.62 104 LEU A N 1
ATOM 756 C CA . LEU A 1 104 ? -6.121 -8.737 -2.059 1.00 97.62 104 LEU A CA 1
ATOM 757 C C . LEU A 1 104 ? -6.032 -8.154 -3.477 1.00 97.62 104 LEU A C 1
ATOM 759 O O . LEU A 1 104 ? -5.613 -8.854 -4.396 1.00 97.62 104 LEU A O 1
ATOM 763 N N . ILE A 1 105 ? -6.498 -6.921 -3.677 1.00 96.88 105 ILE A N 1
ATOM 764 C CA . ILE A 1 105 ? -6.355 -6.205 -4.953 1.00 96.88 105 ILE A CA 1
ATOM 765 C C . ILE A 1 105 ? -4.920 -5.701 -5.139 1.00 96.88 105 ILE A C 1
ATOM 767 O O . ILE A 1 105 ? -4.454 -5.612 -6.278 1.00 96.88 105 ILE A O 1
ATOM 771 N N . ASN A 1 106 ? -4.269 -5.327 -4.035 1.00 93.06 106 ASN A N 1
ATOM 772 C CA . ASN A 1 106 ? -2.902 -4.820 -4.019 1.00 93.06 106 ASN A CA 1
ATOM 773 C C . ASN A 1 106 ? -1.850 -5.938 -4.068 1.00 93.06 106 ASN A C 1
ATOM 775 O O . ASN A 1 106 ? -2.158 -7.104 -3.750 1.00 93.06 106 ASN A O 1
#

pLDDT: mean 96.43, std 4.44, range [62.94, 98.75]

Sequence (106 aa):
QASRFELSAAYAYAASAVAVCFAGDLISLFVFWELMALFSTLVVAAGNHPAARQAAVRYGVLHLFGGVVMMLGIVGIMGQTGSVDIRAIALDSVAAWLLLTGVLIN